Protein AF-A0A318HS39-F1 (afdb_monomer_lite)

pLDDT: mean 76.53, std 15.38, range [36.03, 91.38]

Secondary structure (DSSP, 8-state):
-PPP-TTSHHHHHHTT-HHHHHHIIIIIIIIIIS-TTS-HHHHHHHHHHHHHHTT-TTTHHHHHHHHHHTT--HHHHHHHHHHHHHHHHHHHTTGGGTTTSS---

Sequence (105 aa):
MSQADFGSPREAARAFTPKLSAFVDDTLNPCVWSDPTLSLRDRSLVTVAALIAGGHLDELPSHLRRAVTNGVTHALTQDICYPTVVVASCNLLPVRMQAGATYDE

Organism: Burkholderia pyrrocinia (NCBI:txid60550)

Radius of gyration: 18.03 Å; chains: 1; bounding box: 53×28×47 Å

Foldseek 3Di:
DDDQDPVDPLSNCCVVCVPVNCCCVVPCCVPPCVDPPDANLVVLLVVLLVCLLVVVVVCNVVSVVSNVVSPHDPVSSVVSNVVSNVNSVVVCVVVVVVVPPPDDD

Structure (mmCIF, N/CA/C/O backbone):
data_AF-A0A318HS39-F1
#
_entry.id   AF-A0A318HS39-F1
#
loop_
_atom_site.group_PDB
_atom_site.id
_atom_site.type_symbol
_atom_site.label_atom_id
_atom_site.label_alt_id
_atom_site.label_comp_id
_atom_site.label_asym_id
_atom_site.label_entity_id
_atom_site.label_seq_id
_atom_site.pdbx_PDB_ins_code
_atom_site.Cartn_x
_atom_site.Cartn_y
_atom_site.Cartn_z
_atom_site.occupancy
_atom_site.B_iso_or_equiv
_atom_site.auth_seq_id
_atom_site.auth_comp_id
_atom_site.auth_asym_id
_atom_site.auth_atom_id
_atom_site.pdbx_PDB_model_num
ATOM 1 N N . MET A 1 1 ? 13.537 -1.353 -28.884 1.00 49.78 1 MET A N 1
ATOM 2 C CA . MET A 1 1 ? 13.493 -1.296 -27.406 1.00 49.78 1 MET A CA 1
ATOM 3 C C . MET A 1 1 ? 12.962 0.082 -27.057 1.00 49.78 1 MET A C 1
ATOM 5 O O . MET A 1 1 ? 13.539 1.039 -27.558 1.00 49.78 1 MET A O 1
ATOM 9 N N . SER A 1 2 ? 11.827 0.201 -26.358 1.00 60.28 2 SER A N 1
ATOM 10 C CA . SER A 1 2 ? 11.301 1.524 -25.992 1.00 60.28 2 SER A CA 1
ATOM 11 C C . SER A 1 2 ? 12.352 2.251 -25.155 1.00 60.28 2 SER A C 1
ATOM 13 O O . SER A 1 2 ? 12.930 1.651 -24.248 1.00 60.28 2 SER A O 1
ATOM 15 N N . GLN A 1 3 ? 12.647 3.508 -25.483 1.00 67.06 3 GLN A N 1
ATOM 16 C CA . GLN A 1 3 ? 13.501 4.315 -24.617 1.00 67.06 3 GLN A CA 1
ATOM 17 C C . GLN A 1 3 ? 12.818 4.472 -23.256 1.00 67.06 3 GLN A C 1
ATOM 19 O O . GLN A 1 3 ? 11.603 4.649 -23.192 1.00 67.06 3 GLN A O 1
ATOM 24 N N . ALA A 1 4 ? 13.592 4.340 -22.179 1.00 71.62 4 ALA A N 1
ATOM 25 C CA . ALA A 1 4 ? 13.094 4.558 -20.830 1.00 71.62 4 ALA A CA 1
ATOM 26 C C . ALA A 1 4 ? 12.755 6.045 -20.649 1.00 71.62 4 ALA A C 1
ATOM 28 O O . ALA A 1 4 ? 13.593 6.905 -20.924 1.00 71.62 4 ALA A O 1
ATOM 29 N N . ASP A 1 5 ? 11.537 6.338 -20.194 1.00 78.88 5 ASP A N 1
ATOM 30 C CA . ASP A 1 5 ? 11.130 7.686 -19.803 1.00 78.88 5 ASP A CA 1
ATOM 31 C C . ASP A 1 5 ? 11.527 7.933 -18.342 1.00 78.88 5 ASP A C 1
ATOM 33 O O . ASP A 1 5 ? 10.987 7.320 -17.422 1.00 78.88 5 ASP A O 1
ATOM 37 N N . PHE A 1 6 ? 12.484 8.834 -18.124 1.00 80.56 6 PHE A N 1
ATOM 38 C CA . PHE A 1 6 ? 12.993 9.178 -16.795 1.00 80.56 6 PHE A CA 1
ATOM 39 C C . PHE A 1 6 ? 12.209 10.302 -16.098 1.00 80.56 6 PHE A C 1
ATOM 41 O O . PHE A 1 6 ? 12.559 10.675 -14.978 1.00 80.56 6 PHE A O 1
ATOM 48 N N . GLY A 1 7 ? 11.135 10.823 -16.704 1.00 84.19 7 GLY A N 1
ATOM 49 C CA . GLY A 1 7 ? 10.236 11.799 -16.075 1.00 84.19 7 GLY A CA 1
ATOM 50 C C . GLY A 1 7 ? 9.380 11.211 -14.946 1.00 84.19 7 GLY A C 1
ATOM 51 O O . GLY A 1 7 ? 8.881 11.944 -14.094 1.00 84.19 7 GLY A O 1
ATOM 52 N N . SER A 1 8 ? 9.245 9.883 -14.901 1.00 83.00 8 SER A N 1
ATOM 53 C CA . SER A 1 8 ? 8.556 9.142 -13.846 1.00 83.00 8 SER A CA 1
ATOM 54 C C . SER A 1 8 ? 9.396 7.932 -13.429 1.00 83.00 8 SER A C 1
ATOM 56 O O . SER A 1 8 ? 9.694 7.087 -14.274 1.00 83.00 8 SER A O 1
ATOM 58 N N . PRO A 1 9 ? 9.731 7.769 -12.132 1.00 83.50 9 PRO A N 1
ATOM 59 C CA . PRO A 1 9 ? 10.459 6.593 -11.653 1.00 83.50 9 PRO A CA 1
ATOM 60 C C . PRO A 1 9 ? 9.777 5.270 -12.021 1.00 83.50 9 PRO A C 1
ATOM 62 O O . PRO A 1 9 ? 10.449 4.276 -12.291 1.00 83.50 9 PRO A O 1
ATOM 65 N N . ARG A 1 10 ? 8.437 5.261 -12.071 1.00 82.69 10 ARG A N 1
ATOM 66 C CA . ARG A 1 10 ? 7.665 4.089 -12.494 1.00 82.69 10 ARG A CA 1
ATOM 67 C C . ARG A 1 10 ? 7.864 3.805 -13.980 1.00 82.69 10 ARG A C 1
ATOM 69 O O . ARG A 1 10 ? 8.112 2.656 -14.321 1.00 82.69 10 ARG A O 1
ATOM 76 N N . GLU A 1 11 ? 7.794 4.820 -14.838 1.00 86.62 11 GLU A N 1
ATOM 77 C CA . GLU A 1 11 ? 7.954 4.641 -16.289 1.00 86.62 11 GLU A CA 1
ATOM 78 C C . GLU A 1 11 ? 9.383 4.229 -16.657 1.00 86.62 11 GLU A C 1
ATOM 80 O O . GLU A 1 11 ? 9.574 3.315 -17.462 1.00 86.62 11 GLU A O 1
ATOM 85 N N . ALA A 1 12 ? 10.387 4.784 -15.976 1.00 87.38 12 ALA A N 1
ATOM 86 C CA . ALA A 1 12 ? 11.775 4.363 -16.130 1.00 87.38 12 ALA A CA 1
ATOM 87 C C . ALA A 1 12 ? 11.956 2.876 -15.782 1.00 87.38 12 ALA A C 1
ATOM 89 O O . ALA A 1 12 ? 12.605 2.134 -16.520 1.00 87.38 12 ALA A O 1
ATOM 90 N N . ALA A 1 13 ? 11.341 2.415 -14.686 1.00 85.56 13 ALA A N 1
ATOM 91 C CA . ALA A 1 13 ? 11.435 1.030 -14.231 1.00 85.56 13 ALA A CA 1
ATOM 92 C C . ALA A 1 13 ? 10.782 0.022 -15.196 1.00 85.56 13 ALA A C 1
ATOM 94 O O . ALA A 1 13 ? 11.219 -1.134 -15.250 1.00 85.56 13 ALA A O 1
ATOM 95 N N . ARG A 1 14 ? 9.786 0.434 -15.996 1.00 88.69 14 ARG A N 1
ATOM 96 C CA . ARG A 1 14 ? 9.101 -0.449 -16.962 1.00 88.69 14 ARG A CA 1
ATOM 97 C C . ARG A 1 14 ? 10.048 -1.028 -18.003 1.00 88.69 14 ARG A C 1
ATOM 99 O O . ARG A 1 14 ? 9.931 -2.206 -18.338 1.00 88.69 14 ARG A O 1
ATOM 106 N N . ALA A 1 15 ? 11.016 -0.234 -18.465 1.00 87.56 15 ALA A N 1
ATOM 107 C CA . ALA A 1 15 ? 12.014 -0.669 -19.443 1.00 87.56 15 ALA A CA 1
ATOM 108 C C . ALA A 1 15 ? 12.887 -1.828 -18.925 1.00 87.56 15 ALA A C 1
ATOM 110 O O . ALA A 1 15 ? 13.359 -2.646 -19.714 1.00 87.56 15 ALA A O 1
ATOM 111 N N . PHE A 1 16 ? 13.061 -1.923 -17.604 1.00 89.25 16 PHE A N 1
ATOM 112 C CA . PHE A 1 16 ? 13.877 -2.945 -16.946 1.00 89.25 16 PHE A CA 1
ATOM 113 C C . PHE A 1 16 ? 13.043 -4.088 -16.346 1.00 89.25 16 PHE A C 1
ATOM 115 O O . PHE A 1 16 ? 13.565 -5.176 -16.119 1.00 89.25 16 PHE A O 1
ATOM 122 N N . THR A 1 17 ? 11.743 -3.874 -16.105 1.00 89.44 17 THR A N 1
ATOM 123 C CA . THR A 1 17 ? 10.855 -4.834 -15.421 1.00 89.44 17 THR A CA 1
ATOM 124 C C . THR A 1 17 ? 9.509 -5.043 -16.144 1.00 89.44 17 THR A C 1
ATOM 126 O O . THR A 1 17 ? 8.439 -4.940 -15.535 1.00 89.44 17 THR A O 1
ATOM 129 N N . PRO A 1 18 ? 9.505 -5.390 -17.446 1.00 89.00 18 PRO A N 1
ATOM 130 C CA . PRO A 1 18 ? 8.284 -5.394 -18.258 1.00 89.00 18 PRO A CA 1
ATOM 131 C C . PRO A 1 18 ? 7.213 -6.373 -17.753 1.00 89.00 18 PRO A C 1
ATOM 133 O O . PRO A 1 18 ? 6.031 -6.046 -17.758 1.00 89.00 18 PRO A O 1
ATOM 136 N N . LYS A 1 19 ? 7.610 -7.549 -17.243 1.00 91.38 19 LYS A N 1
ATOM 137 C CA . LYS A 1 19 ? 6.663 -8.533 -16.683 1.00 91.38 19 LYS A CA 1
ATOM 138 C C . LYS A 1 19 ? 6.003 -8.055 -15.390 1.00 91.38 19 LYS A C 1
ATOM 140 O O . LYS A 1 19 ? 4.811 -8.266 -15.202 1.00 91.38 19 LYS A O 1
ATOM 145 N N . LEU A 1 20 ? 6.770 -7.410 -14.509 1.00 87.62 20 LEU A N 1
ATOM 146 C CA . LEU A 1 20 ? 6.235 -6.846 -13.268 1.00 87.62 20 LEU A CA 1
ATOM 147 C C . LEU A 1 20 ? 5.276 -5.695 -13.576 1.00 87.62 20 LEU A C 1
ATOM 149 O O . LEU A 1 20 ? 4.219 -5.586 -12.969 1.00 87.62 20 LEU A O 1
ATOM 153 N N . SER A 1 21 ? 5.638 -4.872 -14.554 1.00 88.44 21 SER A N 1
ATOM 154 C CA . SER A 1 21 ? 4.836 -3.737 -14.998 1.00 88.44 21 SER A CA 1
ATOM 155 C C . SER A 1 21 ? 3.490 -4.186 -15.570 1.00 88.44 21 SER A C 1
ATOM 157 O O . SER A 1 21 ? 2.459 -3.660 -15.165 1.00 88.44 21 SER A O 1
ATOM 159 N N . ALA A 1 22 ? 3.491 -5.224 -16.415 1.00 88.06 22 ALA A N 1
ATOM 160 C CA . ALA A 1 22 ? 2.264 -5.851 -16.905 1.00 88.06 22 ALA A CA 1
ATOM 161 C C . ALA A 1 22 ? 1.415 -6.424 -15.758 1.00 88.06 22 ALA A C 1
ATOM 163 O O . ALA A 1 22 ? 0.226 -6.156 -15.678 1.00 88.06 22 ALA A O 1
ATOM 164 N N . PHE A 1 23 ? 2.018 -7.136 -14.799 1.00 88.75 23 PHE A N 1
ATOM 165 C CA . PHE A 1 23 ? 1.278 -7.644 -13.636 1.00 88.75 23 PHE A CA 1
ATOM 166 C C . PHE A 1 23 ? 0.629 -6.524 -12.804 1.00 88.75 23 PHE A C 1
ATOM 168 O O . PHE A 1 23 ? -0.514 -6.657 -12.356 1.00 88.75 23 PHE A O 1
ATOM 175 N N . VAL A 1 24 ? 1.346 -5.417 -12.592 1.00 86.00 24 VAL A N 1
ATOM 176 C CA . VAL A 1 24 ? 0.828 -4.269 -11.840 1.00 86.00 24 VAL A CA 1
ATOM 177 C C . VAL A 1 24 ? -0.375 -3.642 -12.547 1.00 86.00 24 VAL A C 1
ATOM 179 O O . VAL A 1 24 ? -1.376 -3.343 -11.890 1.00 86.00 24 VAL A O 1
ATOM 182 N N . ASP A 1 25 ? -0.285 -3.464 -13.861 1.00 86.19 25 ASP A N 1
ATOM 183 C CA . ASP A 1 25 ? -1.319 -2.797 -14.652 1.00 86.19 25 ASP A CA 1
ATOM 184 C C . ASP A 1 25 ? -2.521 -3.694 -14.942 1.00 86.19 25 ASP A C 1
ATOM 186 O O . ASP A 1 25 ? -3.650 -3.230 -14.827 1.00 86.19 25 ASP A O 1
ATOM 190 N N . ASP A 1 26 ? -2.294 -4.966 -15.268 1.00 85.44 26 ASP A N 1
ATOM 191 C CA . ASP A 1 26 ? -3.345 -5.868 -15.746 1.00 85.44 26 ASP A CA 1
ATOM 192 C C . ASP A 1 26 ? -4.060 -6.587 -14.599 1.00 85.44 26 ASP A C 1
ATOM 194 O O . ASP A 1 26 ? -5.209 -6.997 -14.737 1.00 85.44 26 ASP A O 1
ATOM 198 N N . THR A 1 27 ? -3.384 -6.783 -13.462 1.00 80.88 27 THR A N 1
ATOM 199 C CA . THR A 1 27 ? -3.901 -7.609 -12.358 1.00 80.88 27 THR A CA 1
ATOM 200 C C . THR A 1 27 ? -3.962 -6.843 -11.045 1.00 80.88 27 THR A C 1
ATOM 202 O O . THR A 1 27 ? -5.024 -6.738 -10.431 1.00 80.88 27 THR A O 1
ATOM 205 N N . LEU A 1 28 ? -2.841 -6.289 -10.583 1.00 82.25 28 LEU A N 1
ATOM 206 C CA . LEU A 1 28 ? -2.765 -5.734 -9.232 1.00 82.25 28 LEU A CA 1
ATOM 207 C C . LEU A 1 28 ? -3.672 -4.508 -9.060 1.00 82.25 28 LEU A C 1
ATOM 209 O O . LEU A 1 28 ? -4.462 -4.460 -8.119 1.00 82.25 28 LEU A O 1
ATOM 213 N N . ASN A 1 29 ? -3.596 -3.524 -9.956 1.00 79.31 29 ASN A N 1
ATOM 214 C CA . ASN A 1 29 ? -4.434 -2.330 -9.844 1.00 79.31 29 ASN A CA 1
ATOM 215 C C . ASN A 1 29 ? -5.921 -2.629 -10.119 1.00 79.31 29 ASN A C 1
ATOM 217 O O . ASN A 1 29 ? -6.735 -2.316 -9.248 1.00 79.31 29 ASN A O 1
ATOM 221 N N . PRO A 1 30 ? -6.306 -3.272 -11.240 1.00 79.19 30 PRO A N 1
ATOM 222 C CA . PRO A 1 30 ? -7.717 -3.420 -11.597 1.00 79.19 30 PRO A CA 1
ATOM 223 C C . PRO A 1 30 ? -8.438 -4.484 -10.768 1.00 79.19 30 PRO A C 1
ATOM 225 O O . PRO A 1 30 ? -9.605 -4.309 -10.435 1.00 79.19 30 PRO A O 1
ATOM 228 N N . CYS A 1 31 ? -7.772 -5.590 -10.425 1.00 75.50 31 CYS A N 1
ATOM 229 C CA . CYS A 1 31 ? -8.429 -6.695 -9.727 1.00 75.50 31 CYS A CA 1
ATOM 230 C C . CYS A 1 31 ? -8.286 -6.592 -8.210 1.00 75.50 31 CYS A C 1
ATOM 232 O O . CYS A 1 31 ? -9.218 -6.937 -7.494 1.00 75.50 31 CYS A O 1
ATOM 234 N N . VAL A 1 32 ? -7.136 -6.132 -7.702 1.00 80.62 32 VAL A N 1
ATOM 235 C CA . VAL A 1 32 ? -6.894 -6.092 -6.251 1.00 80.62 32 VAL A CA 1
ATOM 236 C C . VAL A 1 32 ? -7.180 -4.716 -5.670 1.00 80.62 32 VAL A C 1
ATOM 238 O O . VAL A 1 32 ? -7.779 -4.633 -4.606 1.00 80.62 32 VAL A O 1
ATOM 241 N N . TRP A 1 33 ? -6.786 -3.619 -6.311 1.00 82.88 33 TRP A N 1
ATOM 242 C CA . TRP A 1 33 ? -7.016 -2.286 -5.734 1.00 82.88 33 TRP A CA 1
ATOM 243 C C . TRP A 1 33 ? -8.361 -1.670 -6.113 1.00 82.88 33 TRP A C 1
ATOM 245 O O . TRP A 1 33 ? -8.900 -0.903 -5.320 1.00 82.88 33 TRP A O 1
ATOM 255 N N . SER A 1 34 ? -8.927 -2.019 -7.268 1.00 81.81 34 SER A N 1
ATOM 256 C CA . SER A 1 34 ? -10.236 -1.517 -7.711 1.00 81.81 34 SER A CA 1
ATOM 257 C C . SER A 1 34 ? -11.421 -2.419 -7.345 1.00 81.81 34 SER A C 1
ATOM 259 O O . SER A 1 34 ? -12.546 -2.121 -7.738 1.00 81.81 34 SER A O 1
ATOM 261 N N . ASP A 1 35 ? -11.207 -3.492 -6.578 1.00 81.19 35 ASP A N 1
ATOM 262 C CA . ASP A 1 35 ? -12.298 -4.358 -6.124 1.00 81.19 35 ASP A CA 1
ATOM 263 C C . ASP A 1 35 ? -13.191 -3.625 -5.092 1.00 81.19 35 ASP A C 1
ATOM 265 O O . ASP A 1 35 ? -12.701 -3.207 -4.032 1.00 81.19 35 ASP A O 1
ATOM 269 N N . PRO A 1 36 ? -14.502 -3.474 -5.376 1.00 85.06 36 PRO A N 1
ATOM 270 C CA . PRO A 1 36 ? -15.417 -2.648 -4.591 1.00 85.06 36 PRO A CA 1
ATOM 271 C C . PRO A 1 36 ? -15.809 -3.257 -3.238 1.00 85.06 36 PRO A C 1
ATOM 273 O O . PRO A 1 36 ? -16.417 -2.564 -2.425 1.00 85.06 36 PRO A O 1
ATOM 276 N N . THR A 1 37 ? -15.493 -4.529 -2.978 1.00 88.31 37 THR A N 1
ATOM 277 C CA . THR A 1 37 ? -15.879 -5.216 -1.730 1.00 88.31 37 THR A CA 1
ATOM 278 C C . THR A 1 37 ? -15.171 -4.668 -0.491 1.00 88.31 37 THR A C 1
ATOM 280 O O . THR A 1 37 ? -15.700 -4.771 0.614 1.00 88.31 37 THR A O 1
ATOM 283 N N . LEU A 1 38 ? -13.998 -4.054 -0.668 1.00 86.00 38 LEU A N 1
ATOM 284 C CA . LEU A 1 38 ? -13.225 -3.428 0.399 1.00 86.00 38 LEU A CA 1
ATOM 285 C C . LEU A 1 38 ? -12.778 -2.036 -0.036 1.00 86.00 38 LEU A C 1
ATOM 287 O O . LEU A 1 38 ? -12.170 -1.865 -1.097 1.00 86.00 38 LEU A O 1
ATOM 291 N N . SER A 1 39 ? -13.059 -1.044 0.807 1.00 89.62 39 SER A N 1
ATOM 292 C CA . SER A 1 39 ? -12.762 0.350 0.498 1.00 89.62 39 SER A CA 1
ATOM 293 C C . SER A 1 39 ? -11.256 0.584 0.321 1.00 89.62 39 SER A C 1
ATOM 295 O O . SER A 1 39 ? -10.414 -0.058 0.956 1.00 89.62 39 SER A O 1
ATOM 297 N N . LEU A 1 40 ? -10.895 1.565 -0.511 1.00 88.75 40 LEU A N 1
ATOM 298 C CA . LEU A 1 40 ? -9.499 1.986 -0.690 1.00 88.75 40 LEU A CA 1
ATOM 299 C C . LEU A 1 40 ? -8.839 2.433 0.625 1.00 88.75 40 LEU A C 1
ATOM 301 O O . LEU A 1 40 ? -7.619 2.315 0.772 1.00 88.75 40 LEU A O 1
ATOM 305 N N . ARG A 1 41 ? -9.641 2.930 1.577 1.00 89.75 41 ARG A N 1
ATOM 306 C CA . ARG A 1 41 ? -9.216 3.284 2.935 1.00 89.75 41 ARG A CA 1
ATOM 307 C C . ARG A 1 41 ? -8.746 2.049 3.692 1.00 89.75 41 ARG A C 1
ATOM 309 O O . ARG A 1 41 ? -7.620 2.026 4.186 1.00 89.75 41 ARG A O 1
ATOM 316 N N . ASP A 1 42 ? -9.582 1.018 3.739 1.00 88.88 42 ASP A N 1
ATOM 317 C CA . ASP A 1 42 ? -9.306 -0.191 4.515 1.00 88.88 42 ASP A CA 1
ATOM 318 C C . ASP A 1 42 ? -8.180 -1.014 3.876 1.00 88.88 42 ASP A C 1
ATOM 320 O O . ASP A 1 42 ? -7.307 -1.516 4.581 1.00 88.88 42 ASP A O 1
ATOM 324 N N . ARG A 1 43 ? -8.099 -1.059 2.538 1.00 90.75 43 ARG A N 1
ATOM 325 C CA . ARG A 1 43 ? -6.960 -1.669 1.822 1.00 90.75 43 ARG A CA 1
ATOM 326 C C . ARG A 1 43 ? -5.638 -0.983 2.158 1.00 90.75 43 ARG A C 1
ATOM 328 O O . ARG A 1 43 ? -4.633 -1.650 2.419 1.00 90.75 43 ARG A O 1
ATOM 335 N N . SER A 1 44 ? -5.626 0.350 2.175 1.00 91.00 44 SER A N 1
ATOM 336 C CA . SER A 1 44 ? -4.441 1.106 2.581 1.00 91.00 44 SER A CA 1
ATOM 337 C C . SER A 1 44 ? -4.067 0.839 4.037 1.00 91.00 44 SER A C 1
ATOM 339 O O . SER A 1 44 ? -2.886 0.651 4.323 1.00 91.00 44 SER A O 1
ATOM 341 N N . LEU A 1 45 ? -5.051 0.752 4.934 1.00 89.44 45 LEU A N 1
ATOM 342 C CA . LEU A 1 45 ? -4.825 0.450 6.346 1.00 89.44 45 LEU A CA 1
ATOM 343 C C . LEU A 1 45 ? -4.212 -0.946 6.552 1.00 89.44 45 LEU A C 1
ATOM 345 O O . LEU A 1 45 ? -3.200 -1.072 7.239 1.00 89.44 45 LEU A O 1
ATOM 349 N N . VAL A 1 46 ? -4.765 -1.976 5.905 1.00 88.88 46 VAL A N 1
ATOM 350 C CA . VAL A 1 46 ? -4.236 -3.352 5.952 1.00 88.88 46 VAL A CA 1
ATOM 351 C C . VAL A 1 46 ? -2.815 -3.416 5.394 1.00 88.88 46 VAL A C 1
ATOM 353 O O . VAL A 1 46 ? -1.961 -4.088 5.964 1.00 88.88 46 VAL A O 1
ATOM 356 N N . THR A 1 47 ? -2.533 -2.683 4.315 1.00 89.81 47 THR A N 1
ATOM 357 C CA . THR A 1 47 ? -1.183 -2.643 3.733 1.00 89.81 47 THR A CA 1
ATOM 358 C C . THR A 1 47 ? -0.175 -2.033 4.705 1.00 89.81 47 THR A C 1
ATOM 360 O O . THR A 1 47 ? 0.905 -2.583 4.895 1.00 89.81 47 THR A O 1
ATOM 363 N N . VAL A 1 48 ? -0.525 -0.917 5.351 1.00 89.38 48 VAL A N 1
ATOM 364 C CA . VAL A 1 48 ? 0.326 -0.268 6.362 1.00 89.38 48 VAL A CA 1
ATOM 365 C C . VAL A 1 48 ? 0.585 -1.209 7.542 1.00 89.38 48 VAL A C 1
ATOM 367 O O . VAL A 1 48 ? 1.733 -1.356 7.954 1.00 89.38 48 VAL A O 1
ATOM 370 N N . ALA A 1 49 ? -0.444 -1.906 8.032 1.00 87.12 49 ALA A N 1
ATOM 371 C CA . ALA A 1 49 ? -0.285 -2.910 9.081 1.00 87.12 49 ALA A CA 1
ATOM 372 C C . ALA A 1 49 ? 0.643 -4.056 8.646 1.00 87.12 49 ALA A C 1
ATOM 374 O O . ALA A 1 49 ? 1.552 -4.427 9.380 1.00 87.12 49 ALA A O 1
ATOM 375 N N . ALA A 1 50 ? 0.481 -4.583 7.431 1.00 87.44 50 ALA A N 1
ATOM 376 C CA . ALA A 1 50 ? 1.344 -5.642 6.914 1.00 87.44 50 ALA A CA 1
ATOM 377 C C . ALA A 1 50 ? 2.816 -5.201 6.805 1.00 87.44 50 ALA A C 1
ATOM 379 O O . ALA A 1 50 ? 3.710 -5.961 7.172 1.00 87.44 50 ALA A O 1
ATOM 380 N N . LEU A 1 51 ? 3.075 -3.964 6.362 1.00 87.69 51 LEU A N 1
ATOM 381 C CA . LEU A 1 51 ? 4.431 -3.410 6.279 1.00 87.69 51 LEU A CA 1
ATOM 382 C C . LEU A 1 51 ? 5.081 -3.264 7.659 1.00 87.69 51 LEU A C 1
ATOM 384 O O . LEU A 1 51 ? 6.241 -3.640 7.826 1.00 87.69 51 LEU A O 1
ATOM 388 N N . ILE A 1 52 ? 4.338 -2.768 8.655 1.00 84.44 52 ILE A N 1
ATOM 389 C CA . ILE A 1 52 ? 4.823 -2.656 10.040 1.00 84.44 52 ILE A CA 1
ATOM 390 C C . ILE A 1 52 ? 5.086 -4.050 10.623 1.00 84.44 52 ILE A C 1
ATOM 392 O O . ILE A 1 52 ? 6.133 -4.270 11.227 1.00 84.44 52 ILE A O 1
ATOM 396 N N . ALA A 1 53 ? 4.174 -5.003 10.406 1.00 83.00 53 ALA A N 1
ATOM 397 C CA . ALA A 1 53 ? 4.311 -6.378 10.885 1.00 83.00 53 ALA A CA 1
ATOM 398 C C . ALA A 1 53 ? 5.520 -7.101 10.270 1.00 83.00 53 ALA A C 1
ATOM 400 O O . ALA A 1 53 ? 6.205 -7.849 10.963 1.00 83.00 53 ALA A O 1
ATOM 401 N N . GLY A 1 54 ? 5.781 -6.870 8.980 1.00 82.44 54 GLY A N 1
ATOM 402 C CA . GLY A 1 54 ? 6.901 -7.453 8.237 1.00 82.44 54 GLY A CA 1
ATOM 403 C C . GLY A 1 54 ? 8.231 -6.709 8.393 1.00 82.44 54 GLY A C 1
ATOM 404 O O . GLY A 1 54 ? 9.237 -7.159 7.855 1.00 82.44 54 GLY A O 1
ATOM 405 N N . GLY A 1 55 ? 8.262 -5.576 9.104 1.00 83.19 55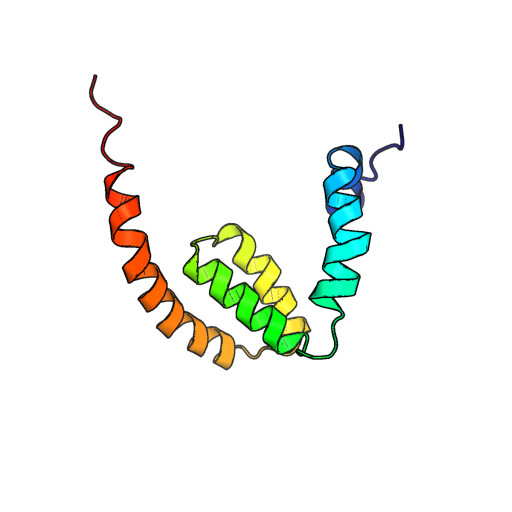 GLY A N 1
ATOM 406 C CA . GLY A 1 55 ? 9.473 -4.767 9.276 1.00 83.19 55 GLY A CA 1
ATOM 407 C C . GLY A 1 55 ? 9.930 -4.022 8.013 1.00 83.19 55 GLY A C 1
ATOM 408 O O . GLY A 1 55 ? 11.065 -3.556 7.955 1.00 83.19 55 GLY A O 1
ATOM 409 N N . HIS A 1 56 ? 9.065 -3.871 7.008 1.00 84.94 56 HIS A N 1
ATOM 410 C CA . HIS A 1 56 ? 9.361 -3.180 5.747 1.00 84.94 56 HIS A CA 1
ATOM 411 C C . HIS A 1 56 ? 9.189 -1.661 5.890 1.00 84.94 56 HIS A C 1
ATOM 413 O O . HIS A 1 56 ? 8.330 -1.040 5.259 1.00 84.94 56 HIS A O 1
ATOM 419 N N . LEU A 1 57 ? 9.989 -1.058 6.770 1.00 83.12 57 LEU A N 1
ATOM 420 C CA . LEU A 1 57 ? 9.837 0.347 7.158 1.00 83.12 57 LEU A CA 1
ATOM 421 C C . LEU A 1 57 ? 10.209 1.332 6.040 1.00 83.12 57 LEU A C 1
ATOM 423 O O . LEU A 1 57 ? 9.672 2.437 6.018 1.00 83.12 57 LEU A O 1
ATOM 427 N N . ASP A 1 58 ? 11.048 0.926 5.086 1.00 86.94 58 ASP A N 1
ATOM 428 C CA . ASP A 1 58 ? 11.474 1.776 3.963 1.00 86.94 58 ASP A CA 1
ATOM 429 C C . ASP A 1 58 ? 10.325 2.102 2.990 1.00 86.94 58 ASP A C 1
ATOM 431 O O . ASP A 1 58 ? 10.268 3.190 2.417 1.00 86.94 58 ASP A O 1
ATOM 435 N N . GLU A 1 59 ? 9.357 1.191 2.854 1.00 86.06 59 GLU A N 1
ATOM 436 C CA . GLU A 1 59 ? 8.152 1.367 2.027 1.00 86.06 59 GLU A CA 1
ATOM 437 C C . GLU A 1 59 ? 7.059 2.167 2.758 1.00 86.06 59 GLU A C 1
ATOM 439 O O . GLU A 1 59 ? 6.135 2.722 2.154 1.00 86.06 59 GLU A O 1
ATOM 444 N N . LEU A 1 60 ? 7.153 2.270 4.085 1.00 86.31 60 LEU A N 1
ATOM 445 C CA . LEU A 1 60 ? 6.110 2.843 4.928 1.00 86.31 60 LEU A CA 1
ATOM 446 C C . LEU A 1 60 ? 5.761 4.304 4.576 1.00 86.31 60 LEU A C 1
ATOM 448 O O . LEU A 1 60 ? 4.569 4.615 4.502 1.00 86.31 60 LEU A O 1
ATOM 452 N N . PRO A 1 61 ? 6.716 5.214 4.286 1.00 88.88 61 PRO A N 1
ATOM 453 C CA . PRO A 1 61 ? 6.392 6.604 3.970 1.00 88.88 61 PRO A CA 1
ATOM 454 C C . PRO A 1 61 ? 5.519 6.760 2.720 1.00 88.88 61 PRO A C 1
ATOM 456 O O . PRO A 1 61 ? 4.635 7.620 2.687 1.00 88.88 61 PRO A O 1
ATOM 459 N N . SER A 1 62 ? 5.753 5.955 1.678 1.00 88.50 62 SER A N 1
ATOM 460 C CA . SER A 1 62 ? 4.983 6.027 0.429 1.00 88.50 62 SER A CA 1
ATOM 461 C C . SER A 1 62 ? 3.553 5.514 0.640 1.00 88.50 62 SER A C 1
ATOM 463 O O . SER A 1 62 ? 2.587 6.162 0.220 1.00 88.50 62 SER A O 1
ATOM 465 N N . HIS A 1 63 ? 3.411 4.418 1.386 1.00 89.88 63 HIS A N 1
ATOM 466 C CA . HIS A 1 63 ? 2.130 3.798 1.705 1.00 89.88 63 HIS A CA 1
ATOM 467 C C . HIS A 1 63 ? 1.300 4.608 2.706 1.00 89.88 63 HIS A C 1
ATOM 469 O O . HIS A 1 63 ? 0.083 4.686 2.548 1.00 89.88 63 HIS A O 1
ATOM 475 N N . LEU A 1 64 ? 1.932 5.286 3.668 1.00 89.12 64 LEU A N 1
ATOM 476 C CA . LEU A 1 64 ? 1.257 6.203 4.590 1.00 89.12 64 LEU A CA 1
ATOM 477 C C . LEU A 1 64 ? 0.674 7.418 3.868 1.00 89.12 64 LEU A C 1
ATOM 479 O O . LEU A 1 64 ? -0.483 7.766 4.101 1.00 89.12 64 LEU A O 1
ATOM 483 N N . ARG A 1 65 ? 1.425 8.034 2.943 1.00 90.69 65 ARG A N 1
ATOM 484 C CA . ARG A 1 65 ? 0.896 9.138 2.121 1.00 90.69 65 ARG A CA 1
ATOM 485 C C . ARG A 1 65 ? -0.336 8.696 1.335 1.00 90.69 65 ARG A C 1
ATOM 487 O O . ARG A 1 65 ? -1.357 9.377 1.366 1.00 90.69 65 ARG A O 1
ATOM 494 N N . ARG A 1 66 ? -0.269 7.521 0.699 1.00 89.75 66 ARG A N 1
ATOM 495 C CA . ARG A 1 66 ? -1.406 6.944 -0.033 1.00 89.75 66 ARG A CA 1
ATOM 496 C C . ARG A 1 66 ? -2.587 6.620 0.885 1.00 89.75 66 ARG A C 1
ATOM 498 O O . ARG A 1 66 ? -3.732 6.829 0.498 1.00 89.75 66 ARG A O 1
ATOM 505 N N . ALA A 1 67 ? -2.333 6.136 2.099 1.00 89.69 67 ALA A N 1
ATOM 506 C CA . ALA A 1 67 ? -3.374 5.862 3.084 1.00 89.69 67 ALA A CA 1
ATOM 507 C C . ALA A 1 67 ? -4.136 7.130 3.483 1.00 89.69 67 ALA A C 1
ATOM 509 O O . ALA A 1 67 ? -5.366 7.116 3.501 1.00 89.69 67 ALA A O 1
ATOM 510 N N . VAL A 1 68 ? -3.424 8.235 3.717 1.00 90.38 68 VAL A N 1
ATOM 511 C CA . VAL A 1 68 ? -4.036 9.535 4.030 1.00 90.38 68 VAL A CA 1
ATOM 512 C C . VAL A 1 68 ? -4.868 10.052 2.856 1.00 90.38 68 VAL A C 1
ATOM 514 O O . VAL A 1 68 ? -6.013 10.447 3.060 1.00 90.38 68 VAL A O 1
ATOM 517 N N . THR A 1 69 ? -4.355 9.981 1.622 1.00 90.69 69 THR A N 1
ATOM 518 C CA . THR A 1 69 ? -5.132 10.337 0.417 1.00 90.69 69 THR A CA 1
ATOM 519 C C . THR A 1 69 ? -6.403 9.494 0.277 1.00 90.69 69 THR A C 1
ATOM 521 O O . THR A 1 69 ? -7.431 10.007 -0.153 1.00 90.69 69 THR A O 1
ATOM 524 N N . ASN A 1 70 ? -6.365 8.230 0.707 1.00 89.94 70 ASN A N 1
ATOM 525 C CA . ASN A 1 70 ? -7.518 7.328 0.706 1.00 89.94 70 ASN A CA 1
ATOM 526 C C . ASN A 1 70 ? -8.445 7.493 1.932 1.00 89.94 70 ASN A C 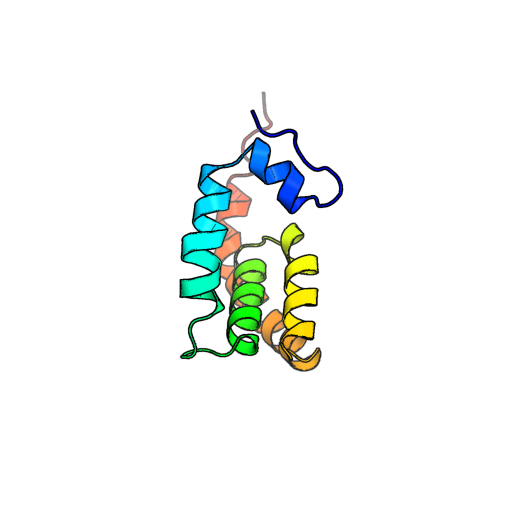1
ATOM 528 O O . ASN A 1 70 ? -9.379 6.709 2.086 1.00 89.94 70 ASN A O 1
ATOM 532 N N . GLY A 1 71 ? -8.219 8.478 2.810 1.00 88.94 71 GLY A N 1
ATOM 533 C CA . GLY A 1 71 ? -9.106 8.792 3.939 1.00 88.94 71 GLY A CA 1
ATOM 534 C C . GLY A 1 71 ? -8.768 8.100 5.266 1.00 88.94 71 GLY A C 1
ATOM 535 O O . GLY A 1 71 ? -9.605 8.054 6.174 1.00 88.94 71 GLY A O 1
ATOM 536 N N . VAL A 1 72 ? -7.562 7.544 5.415 1.00 88.69 72 VAL A N 1
ATOM 537 C CA . VAL A 1 72 ? -7.060 7.081 6.720 1.00 88.69 72 VAL A CA 1
ATOM 538 C C . VAL A 1 72 ? -6.663 8.295 7.565 1.00 88.69 72 VAL A C 1
ATOM 540 O O . VAL A 1 72 ? -5.910 9.159 7.119 1.00 88.69 72 VAL A O 1
ATOM 543 N N . THR A 1 73 ? -7.174 8.371 8.795 1.00 87.56 73 THR A N 1
ATOM 544 C CA . THR A 1 73 ? -6.864 9.460 9.730 1.00 87.56 73 THR A CA 1
ATOM 545 C C . THR A 1 73 ? -5.610 9.147 10.541 1.00 87.56 73 THR A C 1
ATOM 547 O O . THR A 1 73 ? -5.291 7.986 10.792 1.00 87.56 73 THR A O 1
ATOM 550 N N . HIS A 1 74 ? -4.916 10.187 11.011 1.00 76.69 74 HIS A N 1
ATOM 551 C CA . HIS A 1 74 ? -3.713 10.028 11.836 1.00 76.69 74 HIS A CA 1
ATOM 552 C C . HIS A 1 74 ? -3.968 9.199 13.105 1.00 76.69 74 HIS A C 1
ATOM 554 O O . HIS A 1 74 ? -3.153 8.352 13.457 1.00 76.69 74 HIS A O 1
ATOM 560 N N . ALA A 1 75 ? -5.123 9.399 13.750 1.00 75.38 75 ALA A N 1
ATOM 561 C CA . ALA A 1 75 ? -5.530 8.623 14.921 1.00 75.38 75 ALA A CA 1
ATOM 562 C C . ALA A 1 75 ? -5.595 7.118 14.617 1.00 75.38 75 ALA A C 1
ATOM 564 O O . ALA A 1 75 ? -5.050 6.316 15.363 1.00 75.38 75 ALA A O 1
ATOM 565 N N . LEU A 1 76 ? -6.161 6.738 13.468 1.00 72.75 76 LEU A N 1
ATOM 566 C CA . LEU A 1 76 ? -6.282 5.334 13.079 1.00 72.75 76 LEU A CA 1
ATOM 567 C C . LEU A 1 76 ? -4.923 4.691 12.762 1.00 72.75 76 LEU A C 1
ATOM 569 O O . LEU A 1 76 ? -4.690 3.531 13.094 1.00 72.75 76 LEU A O 1
ATOM 573 N N . THR A 1 77 ? -4.007 5.443 12.149 1.00 71.62 77 THR A N 1
ATOM 574 C CA . THR A 1 77 ? -2.623 4.993 11.930 1.00 71.62 77 THR A CA 1
ATOM 575 C C . THR A 1 77 ? -1.874 4.815 13.254 1.00 71.62 77 THR A C 1
ATOM 577 O O . THR A 1 77 ? -1.094 3.880 13.412 1.00 71.62 77 THR A O 1
ATOM 580 N N . GLN A 1 78 ? -2.107 5.694 14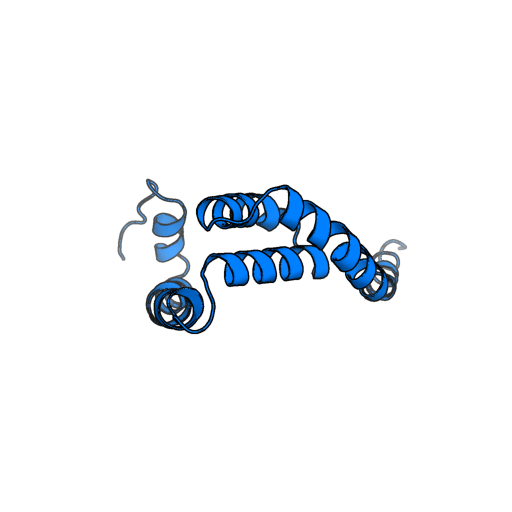.225 1.00 69.75 78 GLN A N 1
ATOM 581 C CA . GLN A 1 78 ? -1.507 5.578 15.550 1.00 69.75 78 GLN A CA 1
ATOM 582 C C . GLN A 1 78 ? -2.061 4.357 16.302 1.00 69.75 78 GLN A C 1
ATOM 584 O O . GLN A 1 78 ? -1.280 3.565 16.830 1.00 69.75 78 GLN A O 1
ATOM 589 N N . ASP A 1 79 ? -3.376 4.145 16.255 1.00 71.12 79 ASP A N 1
ATOM 590 C CA . ASP A 1 79 ? -4.045 3.003 16.882 1.00 71.12 79 ASP A CA 1
ATOM 591 C C . ASP A 1 79 ? -3.624 1.660 16.279 1.00 71.12 79 ASP A C 1
ATOM 593 O O . ASP A 1 79 ? -3.572 0.676 17.010 1.00 71.12 79 ASP A O 1
ATOM 597 N N . ILE A 1 80 ? -3.283 1.593 14.983 1.00 72.06 80 ILE A N 1
ATOM 598 C CA . ILE A 1 80 ? -2.800 0.351 14.356 1.00 72.06 80 ILE A CA 1
ATOM 599 C C . ILE A 1 80 ? -1.312 0.088 14.616 1.00 72.06 80 ILE A C 1
ATOM 601 O O . ILE A 1 80 ? -0.900 -1.072 14.678 1.00 72.06 80 ILE A O 1
ATOM 605 N N . CYS A 1 81 ? -0.499 1.130 14.816 1.00 66.25 81 CYS A N 1
ATOM 606 C CA . CYS A 1 81 ? 0.920 0.980 15.149 1.00 66.25 81 CYS A CA 1
ATOM 607 C C . CYS A 1 81 ? 1.119 0.215 16.463 1.00 66.25 81 CYS A C 1
ATOM 609 O O . CYS A 1 81 ? 1.955 -0.685 16.517 1.00 66.25 81 CYS A O 1
ATOM 611 N N . TYR A 1 82 ? 0.337 0.515 17.502 1.00 64.75 82 TYR A N 1
ATOM 612 C CA . TYR A 1 82 ? 0.473 -0.138 18.808 1.00 64.75 82 TYR A CA 1
ATOM 613 C C . TYR A 1 82 ? 0.315 -1.674 18.765 1.00 64.75 82 TYR A C 1
ATOM 615 O O . TYR A 1 82 ? 1.256 -2.367 19.154 1.00 64.75 82 TYR A O 1
ATOM 623 N N . PRO A 1 83 ? -0.799 -2.254 18.274 1.00 62.44 83 PRO A N 1
ATOM 624 C CA . PRO A 1 83 ? -0.974 -3.703 18.219 1.00 62.44 83 PRO A CA 1
ATOM 625 C C . PRO A 1 83 ? -0.062 -4.363 17.180 1.00 62.44 83 PRO A C 1
ATOM 627 O O . PRO A 1 83 ? 0.414 -5.474 17.405 1.00 62.44 83 PRO A O 1
ATOM 630 N N . THR A 1 84 ? 0.234 -3.696 16.061 1.00 60.53 84 THR A N 1
ATOM 631 C CA . THR A 1 84 ? 1.063 -4.299 15.009 1.00 60.53 84 THR A CA 1
ATOM 632 C C . THR A 1 84 ? 2.520 -4.430 15.440 1.00 60.53 84 THR A C 1
ATOM 634 O O . THR A 1 84 ? 3.143 -5.447 15.156 1.00 60.53 84 THR A O 1
ATOM 637 N N . VAL A 1 85 ? 3.058 -3.464 16.193 1.00 61.31 85 VAL A N 1
ATOM 638 C CA . VAL A 1 85 ? 4.398 -3.574 16.794 1.00 61.31 85 VAL A CA 1
ATOM 639 C C . VAL A 1 85 ? 4.458 -4.715 17.812 1.00 61.31 85 VAL A C 1
ATOM 641 O O . VAL A 1 85 ? 5.464 -5.421 17.868 1.00 61.31 85 VAL A O 1
ATOM 644 N N . VAL A 1 86 ? 3.386 -4.956 18.574 1.00 61.19 86 VAL A N 1
ATOM 645 C CA . VAL A 1 86 ? 3.296 -6.105 19.497 1.00 61.19 86 VAL A CA 1
ATOM 646 C C . VAL A 1 86 ? 3.326 -7.433 18.729 1.00 61.19 86 VAL A C 1
ATOM 648 O O . VAL A 1 86 ? 4.109 -8.318 19.061 1.00 61.19 86 VAL A O 1
ATOM 651 N N . VAL A 1 87 ? 2.550 -7.566 17.650 1.00 62.03 87 VAL A N 1
ATOM 652 C CA . VAL A 1 87 ? 2.564 -8.777 16.805 1.00 62.03 87 VAL A CA 1
ATOM 653 C C . VAL A 1 87 ? 3.914 -8.957 16.096 1.00 62.03 87 VAL A C 1
ATOM 655 O O . VAL A 1 87 ? 4.447 -10.066 16.047 1.00 62.03 87 VAL A O 1
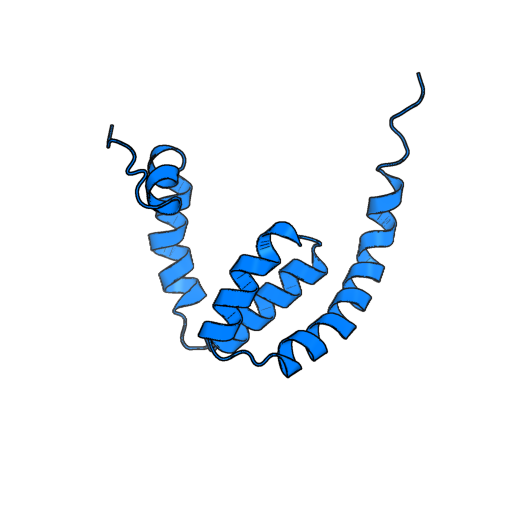ATOM 658 N N . ALA A 1 88 ? 4.505 -7.872 15.590 1.00 59.53 88 ALA A N 1
ATOM 659 C CA . ALA A 1 88 ? 5.819 -7.888 14.952 1.00 59.53 88 ALA A CA 1
ATOM 660 C C . ALA A 1 88 ? 6.915 -8.334 15.928 1.00 59.53 88 ALA A C 1
ATOM 662 O O . ALA A 1 88 ? 7.769 -9.144 15.577 1.00 59.53 88 ALA A O 1
ATOM 663 N N . SER A 1 89 ? 6.883 -7.852 17.173 1.00 59.12 89 SER A N 1
ATOM 664 C CA . SER A 1 89 ? 7.876 -8.217 18.189 1.00 59.12 89 SER A CA 1
ATOM 665 C C . SER A 1 89 ? 7.786 -9.688 18.609 1.00 59.12 89 SER A C 1
ATOM 667 O O . SER A 1 89 ? 8.828 -10.289 18.870 1.00 59.12 89 SER A O 1
ATOM 669 N N . CYS A 1 90 ? 6.607 -10.315 18.557 1.00 56.75 90 CYS A N 1
ATOM 670 C CA . CYS A 1 90 ? 6.481 -11.769 18.711 1.00 56.75 90 CYS A CA 1
ATOM 671 C C . CYS A 1 90 ? 7.120 -12.560 17.548 1.00 56.75 90 CYS A C 1
ATOM 673 O O . CYS A 1 90 ? 7.679 -13.629 17.786 1.00 56.75 90 CYS A O 1
ATOM 675 N N . ASN A 1 91 ? 7.096 -12.036 16.317 1.00 53.53 91 ASN A N 1
ATOM 676 C CA . ASN A 1 91 ? 7.647 -12.703 15.125 1.00 53.53 91 ASN A CA 1
ATOM 677 C C . ASN A 1 91 ? 9.122 -12.367 14.817 1.00 53.53 91 ASN A C 1
ATOM 679 O O . ASN A 1 91 ? 9.785 -13.131 14.118 1.00 53.53 91 ASN A O 1
ATOM 683 N N . LEU A 1 92 ? 9.665 -11.256 15.329 1.00 51.28 92 LEU A N 1
ATOM 684 C CA . LEU A 1 92 ? 11.049 -10.810 15.079 1.00 51.28 92 LEU A CA 1
ATOM 685 C C . LEU A 1 92 ? 12.088 -11.402 16.054 1.00 51.28 92 LEU A C 1
ATOM 687 O O . LEU A 1 92 ? 13.291 -11.278 15.819 1.00 51.28 92 LEU A O 1
ATOM 691 N N . LEU A 1 93 ? 11.650 -12.072 17.126 1.00 48.94 93 LEU A N 1
ATOM 692 C CA . LEU A 1 93 ? 12.520 -12.766 18.087 1.00 48.94 93 LEU A CA 1
ATOM 693 C C . LEU A 1 93 ? 13.407 -13.871 17.461 1.00 48.94 93 LEU A C 1
ATOM 695 O O . LEU A 1 93 ? 14.601 -13.884 17.766 1.00 48.94 93 LEU A O 1
ATOM 699 N N . PRO A 1 94 ? 12.918 -14.760 16.571 1.00 49.66 94 PRO A N 1
ATOM 700 C CA . PRO A 1 94 ? 13.773 -15.787 15.964 1.00 49.66 94 PRO A CA 1
ATOM 701 C C . PRO A 1 94 ? 14.702 -15.266 14.852 1.00 49.66 94 PRO A C 1
ATOM 703 O O . PRO A 1 94 ? 15.785 -15.816 14.673 1.00 49.66 94 PRO A O 1
ATOM 706 N N . VAL A 1 95 ? 14.356 -14.185 14.139 1.00 47.22 95 VAL A N 1
ATOM 707 C CA . VAL A 1 95 ? 15.187 -13.665 13.025 1.00 47.22 95 VAL A CA 1
ATOM 708 C C . VAL A 1 95 ? 16.449 -12.954 13.533 1.00 47.22 95 VAL A C 1
ATOM 710 O O . VAL A 1 95 ? 17.498 -12.987 12.889 1.00 47.22 95 VAL A O 1
ATOM 713 N N . ARG A 1 96 ? 16.405 -12.374 14.739 1.00 45.25 96 ARG A N 1
ATOM 714 C CA . ARG A 1 96 ? 17.559 -11.682 15.336 1.00 45.25 96 ARG A CA 1
ATOM 715 C C . ARG A 1 96 ? 18.657 -12.632 15.844 1.00 45.25 96 ARG A C 1
ATOM 717 O O . ARG A 1 96 ? 19.774 -12.178 16.067 1.00 45.25 96 ARG A O 1
ATOM 724 N N . MET A 1 97 ? 18.375 -13.933 15.969 1.00 44.22 97 MET A N 1
ATOM 725 C CA . MET A 1 97 ? 19.364 -14.959 16.341 1.00 44.22 97 MET A CA 1
ATOM 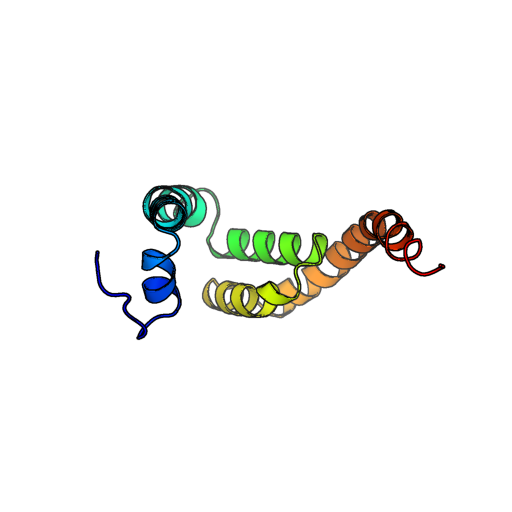726 C C . MET A 1 97 ? 20.231 -15.429 15.157 1.00 44.22 97 MET A C 1
ATOM 728 O O . MET A 1 97 ? 21.309 -15.966 15.379 1.00 44.22 97 MET A O 1
ATOM 732 N N . GLN A 1 98 ? 19.808 -15.222 13.903 1.00 47.84 98 GLN A N 1
ATOM 733 C CA . GLN A 1 98 ? 20.562 -15.677 12.720 1.00 47.84 98 GLN A CA 1
ATOM 734 C C . GLN A 1 98 ? 21.515 -14.623 12.140 1.00 47.84 98 GLN A C 1
ATOM 736 O O . GLN A 1 98 ? 22.440 -14.980 11.419 1.00 47.84 98 GLN A O 1
ATOM 741 N N . ALA A 1 99 ? 21.361 -13.347 12.502 1.00 46.22 99 ALA A N 1
ATOM 742 C CA . ALA A 1 99 ? 22.265 -12.279 12.062 1.00 46.22 99 ALA A CA 1
ATOM 743 C C . ALA A 1 99 ? 23.542 -12.136 12.923 1.00 46.22 99 ALA A C 1
ATOM 745 O O . ALA A 1 99 ? 24.417 -11.347 12.584 1.00 46.22 99 ALA A O 1
ATOM 746 N N . GLY A 1 100 ? 23.653 -12.873 14.037 1.00 39.88 100 GLY A N 1
ATOM 747 C CA . GLY A 1 100 ? 24.797 -12.810 14.961 1.00 39.88 100 GLY A CA 1
ATOM 748 C C . GLY A 1 100 ? 25.837 -13.926 14.803 1.00 39.88 100 GLY A C 1
ATOM 749 O O . GLY A 1 100 ? 26.774 -13.967 15.589 1.00 39.88 100 GLY A O 1
ATOM 750 N N . ALA A 1 101 ? 25.676 -14.838 13.838 1.00 50.00 101 ALA A N 1
ATOM 751 C CA . ALA A 1 101 ? 26.498 -16.052 13.721 1.00 50.00 101 ALA A CA 1
ATOM 752 C C . ALA A 1 101 ? 27.492 -16.050 12.543 1.00 50.00 101 ALA A C 1
ATOM 754 O O . ALA A 1 101 ? 28.021 -17.100 12.193 1.00 50.00 101 ALA A O 1
ATOM 755 N N . THR A 1 102 ? 27.754 -14.902 11.911 1.00 49.12 102 THR A N 1
ATOM 756 C CA . THR A 1 102 ? 28.708 -14.815 10.791 1.00 49.12 102 THR A CA 1
ATOM 757 C C . THR A 1 102 ? 29.654 -13.628 10.931 1.00 49.12 102 THR A C 1
ATOM 759 O O . THR A 1 102 ? 29.668 -12.774 10.058 1.00 49.12 102 THR A O 1
ATOM 762 N N . TYR A 1 103 ? 30.413 -13.563 12.025 1.00 48.09 103 TYR A N 1
ATOM 763 C CA . TYR A 1 103 ? 31.712 -12.879 12.089 1.00 48.09 103 TYR A CA 1
ATOM 764 C C . TYR A 1 103 ? 32.535 -13.513 13.218 1.00 48.09 103 TYR A C 1
ATOM 766 O O . TYR A 1 103 ? 32.494 -13.041 14.347 1.00 48.09 103 TYR A O 1
ATOM 774 N N . ASP A 1 104 ? 33.20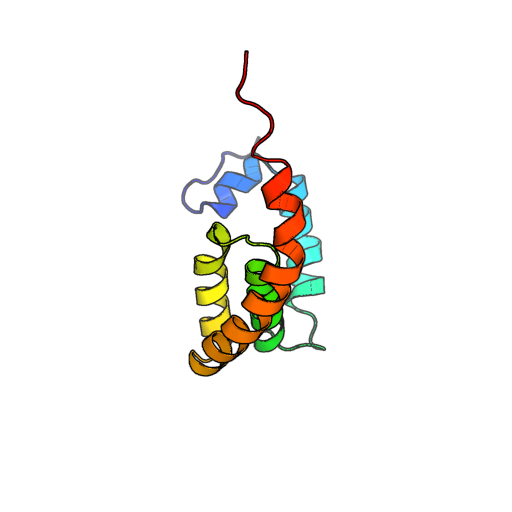5 -14.619 12.899 1.00 36.03 104 ASP A N 1
ATOM 775 C CA . ASP A 1 104 ? 34.453 -15.074 13.527 1.00 36.03 104 ASP A CA 1
ATOM 776 C C . ASP A 1 104 ? 35.063 -16.150 12.609 1.00 36.03 104 ASP A C 1
ATOM 778 O O . ASP A 1 104 ? 34.597 -17.288 12.583 1.00 36.03 104 ASP A O 1
ATOM 782 N N . GLU A 1 105 ? 35.982 -15.711 11.741 1.00 43.06 105 GLU A N 1
ATOM 783 C CA . GLU A 1 105 ? 37.316 -16.270 11.420 1.00 43.06 105 GLU A CA 1
ATOM 784 C C . GLU A 1 105 ? 37.992 -15.407 10.338 1.00 43.06 105 GLU A C 1
ATOM 786 O O . GLU A 1 105 ? 37.377 -15.170 9.270 1.00 43.06 105 GLU A O 1
#

InterPro domains:
  IPR003779 Alkyl hydroperoxide reductase AhpD/CMD-like [PF02627] (18-74)
  IPR029032 AhpD-like [G3DSA:1.20.1290.10] (3-90)
  IPR029032 AhpD-like [SSF69118] (10-87)
  IPR052512 4-carboxymuconolactone decarboxylase/NDH-1 regulator [PTHR33570] (11-75)